Protein AF-A0A1M5PY21-F1 (afdb_monomer)

Secondary structure (DSSP, 8-state):
---------B--SSGGGEEEETTEEEE--B--GGGHHHHGGGGGGTTS----------

Sequence (58 aa):
MNNKIEFMASIPQIQSAINTGNDGMRVKFDIPESDIGQAVRLIMLRGKAFKVTIEEVE

Mean predicted aligned error: 4.03 Å

Foldseek 3Di:
DPLDQDFDWDQDPDPPQWDQDPVGIDHDIDGDPVRVVSVVCCVVCVPHDDDDDDDDDD

pLDDT: mean 91.17, std 9.3, range [44.03, 96.88]

Solvent-accessible surface area (backbone atoms only — not comparable to full-atom values): 4103 Å² total; per-residue (Å²): 132,88,86,76,79,71,65,70,68,44,70,51,100,49,85,81,21,60,44,79,56,97,93,46,76,48,77,47,69,47,62,56,79,93,35,44,78,42,57,57,55,55,65,81,44,67,99,54,91,79,89,85,86,88,79,92,80,136

Radius of gyration: 12.85 Å; Cα contacts (8 Å, |Δi|>4): 46; chains: 1; bounding box: 32×25×32 Å

Structure (mmCIF, N/CA/C/O backbone):
data_AF-A0A1M5PY21-F1
#
_entry.id   AF-A0A1M5PY21-F1
#
loop_
_atom_site.group_PDB
_atom_site.id
_atom_site.type_symbol
_atom_site.label_atom_id
_atom_site.label_alt_id
_atom_site.label_comp_id
_atom_site.label_asym_id
_atom_site.label_entity_id
_atom_site.label_seq_id
_atom_site.pdbx_PDB_ins_code
_atom_site.Cartn_x
_atom_site.Cartn_y
_atom_site.Cartn_z
_atom_site.occupancy
_atom_site.B_iso_or_equiv
_atom_site.auth_seq_id
_atom_site.auth_comp_id
_atom_site.auth_asym_id
_atom_site.auth_atom_id
_atom_site.pdbx_PDB_model_num
ATOM 1 N N . MET A 1 1 ? -21.206 -12.089 0.006 1.00 44.03 1 MET A N 1
ATOM 2 C CA . MET A 1 1 ? -20.189 -11.807 1.044 1.00 44.03 1 MET A CA 1
ATOM 3 C C . MET A 1 1 ? -19.394 -10.598 0.595 1.00 44.03 1 MET A C 1
ATOM 5 O O . MET A 1 1 ? -18.974 -10.572 -0.555 1.00 44.03 1 MET A O 1
ATOM 9 N N . ASN A 1 2 ? -19.281 -9.574 1.438 1.00 52.34 2 ASN A N 1
ATOM 10 C CA . ASN A 1 2 ? -18.625 -8.322 1.071 1.00 52.34 2 ASN A CA 1
ATOM 11 C C . ASN A 1 2 ? -17.101 -8.530 1.139 1.00 52.34 2 ASN A C 1
ATOM 13 O O . ASN A 1 2 ? -16.512 -8.456 2.211 1.00 52.34 2 ASN A O 1
ATOM 17 N N . ASN A 1 3 ? -16.472 -8.869 0.010 1.00 76.12 3 ASN A N 1
ATOM 18 C CA . ASN A 1 3 ? -15.025 -9.118 -0.086 1.00 76.12 3 ASN A CA 1
ATOM 19 C C . ASN A 1 3 ? -14.240 -7.797 -0.178 1.00 76.12 3 ASN A C 1
ATOM 21 O O . ASN A 1 3 ? -13.437 -7.606 -1.090 1.00 76.12 3 ASN A O 1
ATOM 25 N N . LYS A 1 4 ? -14.517 -6.861 0.734 1.00 88.62 4 LYS A N 1
ATOM 26 C CA . LYS A 1 4 ? -13.790 -5.593 0.836 1.00 88.62 4 LYS A CA 1
ATOM 27 C C . LYS A 1 4 ? -12.433 -5.865 1.499 1.00 88.62 4 LYS A C 1
ATOM 29 O O . LYS A 1 4 ? -12.366 -6.630 2.461 1.00 88.62 4 LYS A O 1
ATOM 34 N N . ILE A 1 5 ? -11.363 -5.297 0.948 1.00 92.75 5 ILE A N 1
ATOM 35 C CA . ILE A 1 5 ? -10.031 -5.286 1.564 1.00 92.75 5 ILE A CA 1
ATOM 36 C C . ILE A 1 5 ? -9.797 -3.850 2.022 1.00 92.75 5 ILE A C 1
ATOM 38 O O . ILE A 1 5 ? -9.841 -2.944 1.192 1.00 92.75 5 ILE A O 1
ATOM 42 N N . GLU A 1 6 ? -9.579 -3.661 3.319 1.00 93.44 6 GLU A N 1
ATOM 43 C CA . GLU A 1 6 ? -9.352 -2.357 3.951 1.00 93.44 6 GLU A CA 1
ATOM 44 C C . GLU A 1 6 ? -8.259 -2.493 5.007 1.00 93.44 6 GLU A C 1
ATOM 46 O O . GLU A 1 6 ? -8.225 -3.493 5.727 1.00 93.44 6 GLU A O 1
ATOM 51 N N . PHE A 1 7 ? -7.363 -1.513 5.064 1.00 94.56 7 PHE A N 1
ATOM 52 C CA . PHE A 1 7 ? -6.265 -1.429 6.025 1.00 94.56 7 PHE A CA 1
ATOM 53 C C . PHE A 1 7 ? -5.761 0.016 6.104 1.00 94.56 7 PHE A C 1
ATOM 55 O O . PHE A 1 7 ? -5.854 0.761 5.124 1.00 94.56 7 PHE A O 1
ATOM 62 N N . MET A 1 8 ? -5.198 0.390 7.251 1.00 94.94 8 MET A N 1
ATOM 63 C CA . MET A 1 8 ? -4.455 1.634 7.416 1.00 94.94 8 MET A CA 1
ATOM 64 C C . MET A 1 8 ? -3.153 1.574 6.620 1.00 94.94 8 MET A C 1
ATOM 66 O O . MET A 1 8 ? -2.475 0.545 6.578 1.00 94.94 8 MET A O 1
ATOM 70 N N . ALA A 1 9 ? -2.788 2.686 5.992 1.00 95.44 9 ALA A N 1
ATOM 71 C CA . ALA A 1 9 ? -1.555 2.786 5.233 1.00 95.44 9 ALA A CA 1
ATOM 72 C C . ALA A 1 9 ? -1.032 4.221 5.188 1.00 95.44 9 ALA A C 1
ATOM 74 O O . ALA A 1 9 ? -1.802 5.177 5.252 1.00 95.44 9 ALA A O 1
ATOM 75 N N . SER A 1 10 ? 0.274 4.368 4.999 1.00 95.19 10 SER A N 1
ATOM 76 C CA . SER A 1 10 ? 0.908 5.645 4.668 1.00 95.19 10 SER A CA 1
ATOM 77 C C . SER A 1 10 ? 1.883 5.472 3.506 1.00 95.19 10 SER A C 1
ATOM 79 O O . SER A 1 10 ? 2.307 4.363 3.186 1.00 95.19 10 SER A O 1
ATOM 81 N N . ILE A 1 11 ? 2.219 6.564 2.821 1.00 95.88 11 ILE A N 1
ATOM 82 C CA . ILE A 1 11 ? 3.269 6.544 1.798 1.00 95.88 11 ILE A CA 1
ATOM 83 C C . ILE A 1 11 ? 4.611 6.759 2.515 1.00 95.88 11 ILE A C 1
ATOM 85 O O . ILE A 1 11 ? 4.758 7.781 3.193 1.00 95.88 11 ILE A O 1
ATOM 89 N N . PRO A 1 12 ? 5.595 5.849 2.371 1.00 96.50 12 PR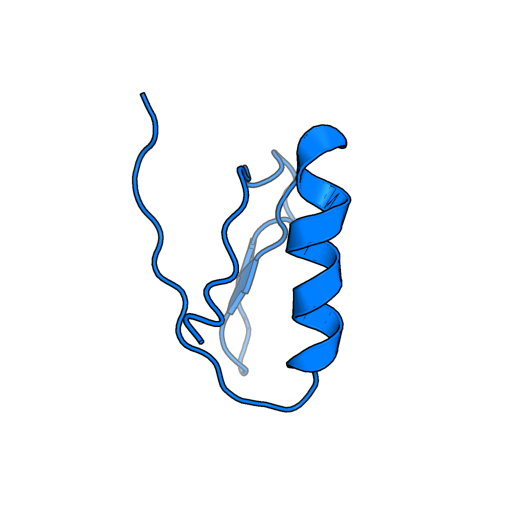O A N 1
ATOM 90 C CA . PRO A 1 12 ? 6.878 5.993 3.044 1.00 96.50 12 PRO A CA 1
ATOM 91 C C . PRO A 1 12 ? 7.589 7.265 2.575 1.00 96.50 12 PRO A C 1
ATOM 93 O O . PRO A 1 12 ? 7.563 7.608 1.391 1.00 96.50 12 PRO A O 1
ATOM 96 N N . GLN A 1 13 ? 8.303 7.938 3.479 1.00 96.31 13 GLN A N 1
ATOM 97 C CA . GLN A 1 13 ? 9.103 9.129 3.160 1.00 96.31 13 GLN A CA 1
ATOM 98 C C . GLN A 1 13 ? 10.438 8.764 2.486 1.00 96.31 13 GLN A C 1
ATOM 100 O O . GLN A 1 13 ? 11.521 9.093 2.964 1.00 96.31 13 GLN A O 1
ATOM 105 N N . ILE A 1 14 ? 10.367 8.055 1.359 1.00 95.56 14 ILE A N 1
ATOM 106 C CA . ILE A 1 14 ? 11.521 7.677 0.538 1.00 95.56 14 ILE A CA 1
ATOM 107 C C . ILE A 1 14 ? 11.282 8.091 -0.914 1.00 95.5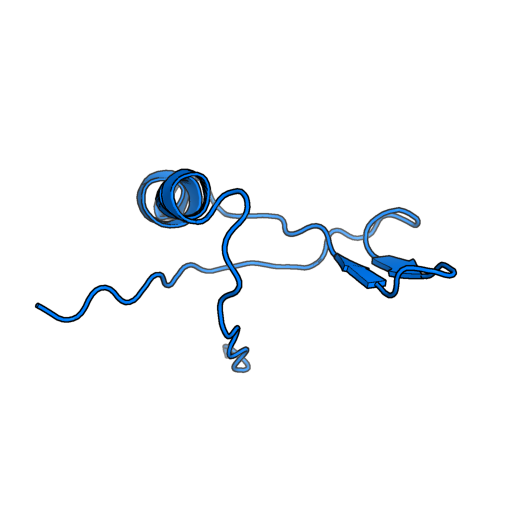6 14 ILE A C 1
ATOM 109 O O . ILE A 1 14 ? 10.167 8.000 -1.421 1.00 95.56 14 ILE A O 1
ATOM 113 N N . GLN A 1 15 ? 12.339 8.475 -1.635 1.00 92.62 15 GLN A N 1
ATOM 114 C CA . GLN A 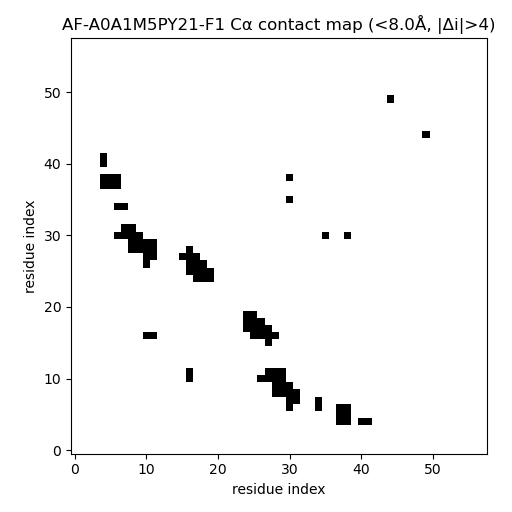1 15 ? 12.222 8.904 -3.039 1.00 92.62 15 GLN A CA 1
ATOM 115 C C . GLN A 1 15 ? 11.577 7.832 -3.938 1.00 92.62 15 GLN A C 1
ATOM 117 O O . GLN A 1 15 ? 10.891 8.147 -4.902 1.00 92.62 15 GLN A O 1
ATOM 122 N N . SER A 1 16 ? 11.775 6.550 -3.612 1.00 94.62 16 SER A N 1
ATOM 123 C CA . SER A 1 16 ? 11.217 5.420 -4.367 1.0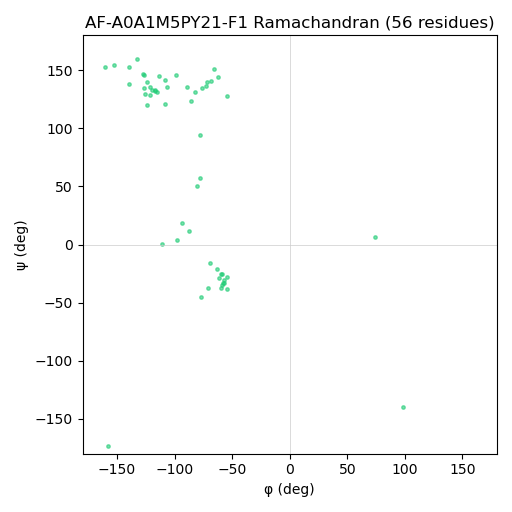0 94.62 16 SER A CA 1
ATOM 124 C C . SER A 1 16 ? 9.809 4.995 -3.930 1.00 94.62 16 SER A C 1
ATOM 126 O O . SER A 1 16 ? 9.368 3.905 -4.296 1.00 94.62 16 SER A O 1
ATOM 128 N N . ALA A 1 17 ? 9.129 5.790 -3.101 1.00 96.75 17 ALA A N 1
ATOM 129 C CA . ALA A 1 17 ? 7.772 5.493 -2.656 1.00 96.75 17 ALA A CA 1
ATOM 130 C C . ALA A 1 17 ? 6.763 5.665 -3.791 1.00 96.75 17 ALA A C 1
ATOM 132 O O . ALA A 1 17 ? 5.837 4.869 -3.909 1.00 96.75 17 ALA A O 1
ATOM 133 N N . ILE A 1 18 ? 6.979 6.669 -4.643 1.00 95.88 18 ILE A N 1
ATOM 134 C CA . ILE A 1 18 ? 6.180 6.938 -5.834 1.00 95.88 18 ILE A CA 1
ATOM 135 C C . ILE A 1 18 ? 7.121 6.947 -7.035 1.00 95.88 18 ILE A C 1
ATOM 137 O O . ILE A 1 18 ? 8.058 7.739 -7.102 1.00 95.88 18 ILE A O 1
ATOM 141 N N . ASN A 1 19 ? 6.874 6.061 -7.995 1.00 95.00 19 ASN A N 1
ATOM 142 C CA . ASN A 1 19 ? 7.611 6.013 -9.252 1.00 95.00 19 ASN A CA 1
ATOM 143 C C . ASN A 1 19 ? 6.643 6.176 -10.418 1.00 95.00 19 ASN A C 1
ATOM 145 O O . ASN A 1 19 ? 5.663 5.439 -10.513 1.00 95.00 19 ASN A O 1
ATOM 149 N N . THR A 1 20 ? 6.946 7.101 -11.321 1.00 94.44 20 THR A N 1
ATOM 150 C CA . THR A 1 20 ? 6.230 7.287 -12.584 1.00 94.44 20 THR A CA 1
ATOM 151 C C . THR A 1 20 ? 7.106 6.824 -13.745 1.00 94.44 20 THR A C 1
ATOM 153 O O . THR A 1 20 ? 8.325 6.994 -13.731 1.00 94.44 20 THR A O 1
ATOM 156 N N . GLY A 1 21 ? 6.495 6.193 -14.742 1.00 88.81 21 GLY A N 1
ATOM 157 C CA . GLY A 1 21 ? 7.171 5.713 -15.942 1.00 88.81 21 GLY A CA 1
ATOM 158 C C . GLY A 1 21 ? 6.191 5.541 -17.097 1.00 88.81 21 GLY A C 1
ATOM 159 O O . GLY A 1 21 ? 5.018 5.895 -16.988 1.00 88.81 21 GLY A O 1
ATOM 160 N N . ASN A 1 22 ? 6.670 4.972 -18.202 1.00 87.44 22 ASN A N 1
ATOM 161 C CA . ASN A 1 22 ? 5.856 4.782 -19.408 1.00 87.44 22 ASN A CA 1
ATOM 162 C C . ASN A 1 22 ? 4.631 3.882 -19.164 1.00 87.44 22 ASN A C 1
ATOM 164 O O . ASN A 1 22 ? 3.594 4.086 -19.786 1.00 87.44 22 ASN A O 1
ATOM 168 N N . ASP A 1 23 ? 4.725 2.957 -18.204 1.00 87.44 23 ASP A N 1
ATOM 169 C CA . ASP A 1 23 ? 3.651 2.024 -17.833 1.00 87.44 23 ASP A CA 1
ATOM 170 C C . ASP A 1 23 ? 2.779 2.540 -16.668 1.00 87.44 23 ASP A C 1
ATOM 172 O O . ASP A 1 23 ? 2.096 1.768 -15.991 1.00 87.44 23 ASP A O 1
ATOM 176 N N . GLY A 1 24 ? 2.814 3.850 -16.399 1.00 90.44 24 GLY A N 1
ATOM 177 C CA . GLY A 1 24 ? 2.000 4.504 -15.376 1.00 90.44 24 GLY A CA 1
ATOM 178 C C . GLY A 1 24 ? 2.743 4.748 -14.062 1.00 90.44 24 GLY A C 1
ATOM 179 O O . GLY A 1 24 ? 3.896 5.178 -14.051 1.00 90.44 24 GLY A O 1
ATOM 180 N N . MET A 1 25 ? 2.057 4.536 -12.936 1.00 93.38 25 MET A N 1
ATOM 181 C CA . MET A 1 25 ? 2.541 4.899 -11.602 1.00 93.38 25 MET A CA 1
ATOM 182 C C . MET A 1 25 ? 2.564 3.693 -10.663 1.00 93.38 25 MET A C 1
ATOM 184 O O . MET A 1 25 ? 1.632 2.891 -10.631 1.00 93.38 25 MET A O 1
ATOM 188 N N . ARG A 1 26 ? 3.620 3.596 -9.853 1.00 93.62 26 ARG A N 1
ATOM 189 C CA . ARG A 1 26 ? 3.746 2.637 -8.755 1.00 93.62 26 ARG A CA 1
ATOM 190 C C . ARG A 1 26 ? 3.849 3.389 -7.437 1.00 93.62 26 ARG A C 1
ATOM 192 O O . ARG A 1 26 ? 4.643 4.318 -7.331 1.00 93.62 26 ARG A O 1
ATOM 199 N N . VAL A 1 27 ? 3.076 2.948 -6.449 1.00 94.06 27 VAL A N 1
ATOM 200 C CA . VAL A 1 27 ? 3.074 3.493 -5.088 1.00 94.06 27 VAL A CA 1
ATOM 201 C C . VAL A 1 27 ? 3.414 2.372 -4.108 1.00 94.06 27 VAL A C 1
ATOM 203 O O . VAL A 1 27 ? 2.916 1.253 -4.253 1.00 94.06 27 VAL A O 1
ATOM 206 N N . LYS A 1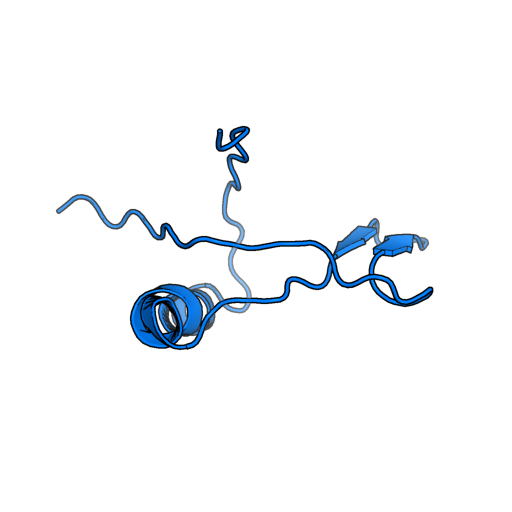 28 ? 4.290 2.652 -3.144 1.00 96.12 28 LYS A N 1
ATOM 207 C CA . LYS A 1 28 ? 4.568 1.799 -1.983 1.00 96.12 28 LYS A CA 1
ATOM 208 C C . LYS A 1 28 ? 3.784 2.324 -0.786 1.00 96.12 28 LYS A C 1
ATOM 210 O O . LYS A 1 28 ? 3.636 3.534 -0.646 1.00 96.12 28 LYS A O 1
ATOM 215 N N . PHE A 1 29 ? 3.338 1.415 0.069 1.00 95.38 29 PHE A N 1
ATOM 216 C CA . PHE A 1 29 ? 2.624 1.744 1.293 1.00 95.38 29 PHE A CA 1
ATOM 217 C C . PHE A 1 29 ? 3.301 1.074 2.483 1.00 95.38 29 PHE A C 1
ATOM 219 O O . PHE A 1 29 ? 3.624 -0.113 2.407 1.00 95.38 29 PHE A O 1
ATOM 226 N N . ASP A 1 30 ? 3.478 1.827 3.562 1.00 96.00 30 ASP A N 1
ATOM 227 C CA . ASP A 1 30 ? 3.749 1.277 4.882 1.00 96.00 30 ASP A CA 1
ATOM 228 C C . ASP A 1 30 ? 2.412 0.873 5.501 1.00 96.00 30 ASP A C 1
ATOM 230 O O . ASP A 1 30 ? 1.450 1.640 5.470 1.00 96.00 30 ASP A O 1
ATOM 234 N N . ILE A 1 31 ? 2.343 -0.346 6.032 1.00 96.62 31 ILE A N 1
ATOM 235 C CA . ILE A 1 31 ? 1.132 -0.925 6.621 1.00 96.62 31 ILE A CA 1
ATOM 236 C C . ILE A 1 31 ? 1.491 -1.370 8.042 1.00 96.62 31 ILE A C 1
ATOM 238 O O . ILE A 1 31 ? 2.499 -2.068 8.206 1.00 96.62 31 ILE A O 1
ATOM 242 N N . PRO A 1 32 ? 0.716 -0.985 9.071 1.00 96.56 32 PRO A N 1
ATOM 243 C CA . PRO A 1 32 ? 0.985 -1.398 10.440 1.00 96.56 32 PRO A CA 1
ATOM 244 C C . PRO A 1 32 ? 0.794 -2.910 10.602 1.00 96.56 32 PRO A C 1
ATOM 246 O O . PRO A 1 32 ? -0.025 -3.535 9.926 1.00 96.56 32 PRO A O 1
ATOM 249 N N . GLU A 1 33 ? 1.529 -3.504 11.543 1.00 96.38 33 GLU A N 1
ATOM 250 C CA . GLU A 1 33 ? 1.492 -4.951 11.790 1.00 96.38 33 GLU A CA 1
ATOM 251 C C . GLU A 1 33 ? 0.081 -5.467 12.117 1.00 96.38 33 GLU A C 1
ATOM 253 O O . GLU A 1 33 ? -0.293 -6.556 11.677 1.00 96.38 33 GLU A O 1
ATOM 258 N N . SER A 1 34 ? -0.735 -4.647 12.795 1.00 96.88 34 SER A N 1
ATOM 259 C CA . SER A 1 34 ? -2.141 -4.939 13.112 1.00 96.88 34 SER A CA 1
ATOM 260 C C . SER A 1 34 ? -2.987 -5.285 11.88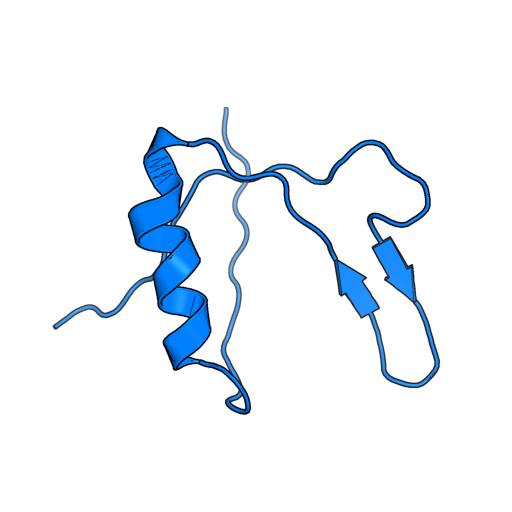5 1.00 96.88 34 SER A C 1
ATOM 262 O O . SER A 1 34 ? -3.940 -6.058 11.994 1.00 96.88 34 SER A O 1
ATOM 264 N N . ASP A 1 35 ? -2.616 -4.761 10.714 1.00 96.38 35 ASP A N 1
ATOM 265 C CA . ASP A 1 35 ? -3.424 -4.817 9.498 1.00 96.38 35 ASP A CA 1
ATOM 266 C C . ASP A 1 35 ? -2.817 -5.735 8.424 1.00 96.38 35 ASP A C 1
ATOM 268 O O . ASP A 1 35 ? -3.414 -5.940 7.360 1.00 96.38 35 ASP A O 1
ATOM 272 N N . ILE A 1 36 ? -1.667 -6.368 8.699 1.00 95.00 36 ILE A N 1
ATOM 273 C CA . ILE A 1 36 ? -0.990 -7.274 7.753 1.00 95.00 36 ILE A CA 1
ATOM 274 C C . ILE A 1 36 ? -1.931 -8.382 7.266 1.00 95.00 36 ILE A C 1
ATOM 276 O O . ILE A 1 36 ? -1.925 -8.723 6.081 1.00 95.00 36 ILE A O 1
ATOM 280 N N . GLY A 1 37 ? -2.787 -8.918 8.142 1.00 94.06 37 GLY A N 1
ATOM 281 C CA . GLY A 1 37 ? -3.758 -9.951 7.774 1.00 94.06 37 GLY A CA 1
ATOM 282 C C . GLY A 1 37 ? -4.728 -9.514 6.666 1.00 94.06 37 GLY A C 1
ATOM 283 O O . GLY A 1 37 ? -5.080 -10.325 5.805 1.00 94.06 37 GLY A O 1
ATOM 284 N N . GLN A 1 38 ? -5.124 -8.236 6.642 1.00 94.38 38 GLN A N 1
ATOM 285 C CA . GLN A 1 38 ? -5.937 -7.673 5.559 1.00 94.38 38 GLN A CA 1
ATOM 286 C C . GLN A 1 38 ? -5.092 -7.407 4.314 1.00 94.38 38 GLN A C 1
ATOM 288 O O . GLN A 1 38 ? -5.478 -7.816 3.218 1.00 94.38 38 GLN A O 1
ATOM 293 N N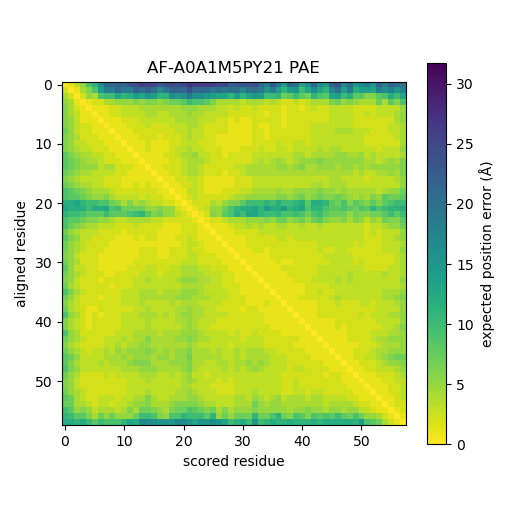 . ALA A 1 39 ? -3.910 -6.806 4.467 1.00 94.12 39 ALA A N 1
ATOM 294 C CA . ALA A 1 39 ? -3.021 -6.479 3.352 1.00 94.12 39 ALA A CA 1
ATOM 295 C C . ALA A 1 39 ? -2.579 -7.713 2.545 1.00 94.12 39 ALA A C 1
ATOM 297 O O . ALA A 1 39 ? -2.534 -7.683 1.314 1.00 94.12 39 ALA A O 1
ATOM 298 N N . VAL A 1 40 ? -2.333 -8.845 3.214 1.00 94.75 40 VAL A N 1
ATOM 299 C CA . VAL A 1 40 ? -1.964 -10.121 2.573 1.00 94.75 40 VAL A CA 1
ATOM 300 C C . VAL A 1 40 ? -3.032 -10.605 1.584 1.00 94.75 40 VAL A C 1
ATOM 302 O O . VAL A 1 40 ? -2.709 -11.279 0.602 1.00 94.75 40 VAL A O 1
ATOM 305 N N . ARG A 1 41 ? -4.302 -10.213 1.753 1.00 94.19 41 ARG A N 1
ATOM 306 C CA . ARG A 1 41 ? -5.381 -10.571 0.817 1.00 94.19 41 ARG A CA 1
ATOM 307 C C . ARG A 1 41 ? -5.174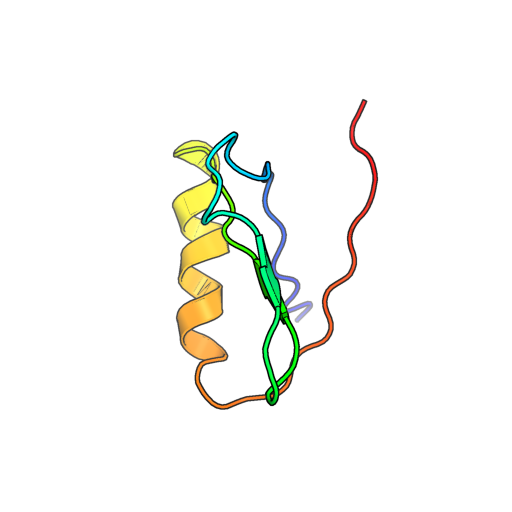 -9.989 -0.583 1.00 94.19 41 ARG A C 1
ATOM 309 O O . ARG A 1 41 ? -5.686 -10.566 -1.542 1.00 94.19 41 ARG A O 1
ATOM 316 N N . LEU A 1 42 ? -4.369 -8.931 -0.736 1.00 93.19 42 LEU A N 1
ATOM 317 C CA . LEU A 1 42 ? -3.986 -8.383 -2.044 1.00 93.19 42 LEU A CA 1
ATOM 318 C C . LEU A 1 42 ? -3.261 -9.409 -2.926 1.00 93.19 42 LEU A C 1
ATOM 320 O O . LEU A 1 42 ? -3.346 -9.335 -4.152 1.00 93.19 42 LEU A O 1
ATOM 324 N N . ILE A 1 4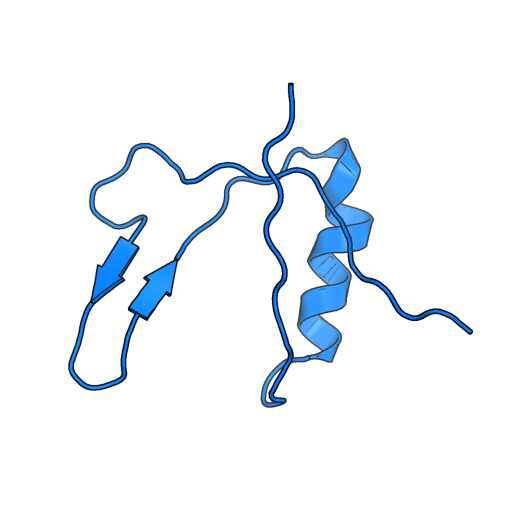3 ? -2.607 -10.417 -2.335 1.00 93.75 43 ILE A N 1
ATOM 325 C CA . ILE A 1 43 ? -1.953 -11.502 -3.083 1.00 93.75 43 ILE A CA 1
ATOM 326 C C . ILE A 1 43 ? -2.961 -12.245 -3.978 1.00 93.75 43 ILE A C 1
ATOM 328 O O . ILE A 1 43 ? -2.617 -12.638 -5.093 1.00 93.75 43 ILE A O 1
ATOM 332 N N . MET A 1 44 ? -4.220 -12.369 -3.544 1.00 92.06 44 MET A N 1
ATOM 333 C CA . MET A 1 44 ? -5.292 -13.037 -4.299 1.00 92.06 44 MET A CA 1
ATOM 334 C C . MET A 1 44 ? -5.734 -12.259 -5.551 1.00 92.06 44 MET A C 1
ATOM 336 O O . MET A 1 44 ? -6.402 -12.812 -6.432 1.00 92.06 44 MET A O 1
ATOM 340 N N . LEU A 1 45 ? -5.359 -10.978 -5.635 1.00 92.62 45 LEU A N 1
ATOM 341 C CA . LEU A 1 45 ? -5.636 -10.083 -6.758 1.00 92.62 45 LEU A CA 1
ATOM 342 C C . LEU A 1 45 ? -4.455 -9.974 -7.735 1.00 92.62 45 LEU A C 1
ATOM 344 O O . LEU A 1 45 ? -4.530 -9.219 -8.701 1.00 92.62 45 LEU A O 1
ATOM 348 N N . ARG A 1 46 ? -3.367 -10.734 -7.536 1.00 93.19 46 ARG A N 1
ATOM 349 C CA . ARG A 1 46 ? -2.217 -10.736 -8.452 1.00 93.19 46 ARG A CA 1
ATOM 350 C C . ARG A 1 46 ? -2.663 -11.050 -9.887 1.00 93.19 46 ARG A C 1
ATOM 352 O O . ARG A 1 46 ? -3.329 -12.053 -10.131 1.00 93.19 46 ARG A O 1
ATOM 359 N N . GLY A 1 47 ? -2.275 -10.190 -10.831 1.00 91.94 47 GLY A N 1
ATOM 360 C CA . GLY A 1 47 ? -2.632 -10.318 -12.250 1.00 91.94 47 GLY A CA 1
ATOM 361 C C . GLY A 1 47 ? -4.087 -9.966 -12.580 1.00 91.94 47 GLY A C 1
ATOM 362 O O . GLY A 1 47 ? -4.508 -10.164 -13.715 1.00 91.94 47 GLY A O 1
ATOM 363 N N . LYS A 1 48 ? -4.861 -9.453 -11.616 1.00 92.81 48 LYS A N 1
ATOM 364 C CA . LYS A 1 48 ? -6.249 -9.018 -11.807 1.00 92.81 48 LYS A CA 1
ATOM 365 C C . LYS A 1 48 ? -6.348 -7.507 -11.633 1.00 92.81 48 LYS A C 1
ATOM 367 O O . LYS A 1 48 ? -5.670 -6.929 -10.788 1.00 92.81 48 LYS A O 1
ATOM 372 N N . ALA A 1 49 ? -7.223 -6.874 -12.409 1.00 90.38 49 ALA A N 1
ATOM 373 C CA . ALA A 1 49 ? -7.577 -5.478 -12.191 1.00 90.38 49 ALA A CA 1
ATOM 374 C C . ALA A 1 49 ? -8.467 -5.352 -10.945 1.00 90.38 49 ALA A C 1
ATOM 376 O O . ALA A 1 49 ? -9.396 -6.141 -10.757 1.00 90.38 49 ALA A O 1
ATOM 377 N N . PHE A 1 50 ? -8.199 -4.354 -10.108 1.00 92.56 50 PHE A N 1
ATOM 378 C CA . PHE A 1 50 ? -9.024 -4.008 -8.953 1.00 92.56 50 PHE A CA 1
ATOM 379 C C . PHE A 1 50 ? -9.128 -2.488 -8.819 1.00 92.56 50 PHE A C 1
ATOM 381 O O . PHE A 1 50 ? -8.245 -1.750 -9.254 1.00 92.56 50 PHE A O 1
ATOM 388 N N . LYS A 1 51 ? -10.231 -2.022 -8.230 1.00 93.12 51 LYS A N 1
ATOM 389 C CA . LYS A 1 51 ? -10.442 -0.608 -7.916 1.00 93.12 51 LYS A CA 1
ATOM 390 C C . LYS A 1 51 ? -9.883 -0.315 -6.527 1.00 93.12 51 LYS A C 1
ATOM 392 O O . LYS A 1 51 ? -10.147 -1.071 -5.596 1.00 93.12 51 LYS A O 1
ATOM 397 N N . VAL A 1 52 ? -9.165 0.794 -6.397 1.00 92.19 52 VAL A N 1
ATOM 398 C CA . VAL A 1 52 ? -8.715 1.337 -5.111 1.00 92.19 52 VAL A CA 1
ATOM 399 C C . VAL A 1 52 ? -9.555 2.572 -4.791 1.00 92.19 52 VAL A C 1
ATOM 401 O O . VAL A 1 52 ? -9.781 3.404 -5.670 1.00 92.19 52 VAL A O 1
ATOM 404 N N . THR A 1 53 ? -10.015 2.677 -3.548 1.00 92.56 53 THR A N 1
ATOM 405 C CA . THR A 1 53 ? -10.595 3.896 -2.972 1.00 92.56 53 THR A CA 1
ATOM 406 C C . THR A 1 53 ? -9.688 4.312 -1.820 1.00 92.56 53 THR A C 1
ATOM 408 O O . THR A 1 53 ? -9.309 3.457 -1.025 1.00 92.56 53 THR A O 1
ATOM 411 N N . ILE A 1 54 ? -9.313 5.588 -1.764 1.00 90.69 54 ILE A N 1
ATOM 412 C CA . ILE A 1 54 ? -8.492 6.163 -0.693 1.00 90.69 54 ILE A CA 1
ATOM 413 C C . ILE A 1 54 ? -9.330 7.253 -0.034 1.00 90.69 54 ILE A C 1
ATOM 415 O O . ILE A 1 54 ? -9.932 8.065 -0.735 1.00 90.69 54 ILE A O 1
ATOM 419 N N . GLU A 1 55 ? -9.366 7.244 1.290 1.00 91.12 55 GLU A N 1
ATOM 420 C CA . GLU A 1 55 ? -10.096 8.191 2.130 1.00 91.12 55 GLU A CA 1
ATOM 421 C C . GLU A 1 55 ? -9.103 8.779 3.145 1.00 91.12 55 GLU A C 1
ATOM 423 O O . GLU A 1 55 ? -8.148 8.107 3.538 1.00 91.12 55 GLU A O 1
ATOM 428 N N . GLU A 1 56 ? -9.280 10.049 3.510 1.00 87.81 56 GLU A N 1
ATOM 429 C CA . GLU A 1 56 ? -8.480 10.701 4.553 1.00 87.81 56 GLU A CA 1
ATOM 430 C C . GLU A 1 56 ? -8.887 10.155 5.930 1.00 87.81 56 GLU A C 1
ATOM 432 O O . GLU A 1 56 ? -10.071 9.918 6.174 1.00 87.81 56 GLU A O 1
ATOM 437 N N . VAL A 1 57 ? -7.911 9.936 6.812 1.00 82.06 57 VAL A N 1
ATOM 438 C CA . VAL A 1 57 ? -8.135 9.465 8.186 1.00 82.06 57 VAL A CA 1
ATOM 439 C C . VAL A 1 57 ? -7.684 10.570 9.141 1.00 82.06 57 VAL A C 1
ATOM 441 O O . VAL A 1 57 ? -6.594 11.110 8.948 1.00 82.06 57 VAL A O 1
ATOM 444 N N . GLU A 1 58 ? -8.535 10.912 10.113 1.00 72.56 58 GLU A N 1
ATOM 445 C CA . GLU A 1 58 ? -8.281 11.930 11.152 1.00 72.56 58 GLU A CA 1
ATOM 446 C C . GLU A 1 58 ? -7.139 11.557 12.112 1.00 72.56 58 GLU A C 1
ATOM 448 O O . GLU A 1 58 ? -6.998 10.355 12.449 1.00 72.56 58 GLU A O 1
#

Organism: NCBI:txid1123350